Protein AF-A0A7R9ZHN2-F1 (afdb_monomer)

Foldseek 3Di:
DDDPPLPPDPPLVVQCVVQPPPKDKDKDWDFQVVDPPTDIWIWIWIARRSHRWIWIFTDDDPPPPDDRPGGPDDTDWAFPDDDPDPCVVVVDDDSPVVRGTDD

Nearest PDB structures (foldseek):
  8to0-assembly1_E1  TM=8.130E-01  e=1.643E-08  Mus musculus
  8otz-assembly1_I  TM=7.330E-01  e=1.985E-07  Bos taurus
  8iyj-assembly1_T  TM=7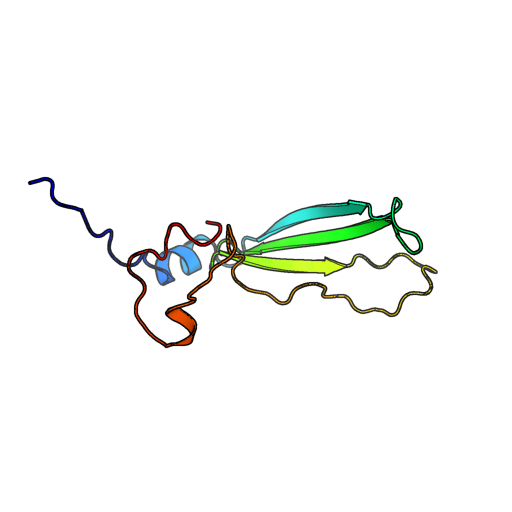.643E-01  e=1.768E-07  Mus musculus
  8iyj-assembly1_O5  TM=6.943E-01  e=1.768E-07  Mus musculus
  8otz-assembly1_X  TM=7.183E-01  e=3.978E-07  Bos taurus

Radius of gyration: 18.24 Å; Cα contacts (8 Å, |Δi|>4): 143; chains: 1; bounding box: 60×26×46 Å

pLDDT: mean 77.06, std 16.15, range [32.56, 94.75]

Solvent-accessible surface area (backbone atoms only — not comparable to full-atom values): 6517 Å² total; per-residue (Å²): 136,81,83,79,77,78,77,68,81,72,59,58,65,56,41,28,71,76,27,64,91,43,63,52,77,45,82,46,72,49,76,39,61,89,45,100,85,39,51,77,43,45,33,39,35,39,37,34,64,31,75,45,27,36,30,32,29,46,57,84,59,88,91,67,85,66,80,92,64,50,65,78,37,74,75,36,70,51,62,69,59,91,74,90,72,65,51,60,85,72,73,44,89,64,92,64,65,77,75,52,35,61,126

Organism: NCBI:txid2749911

Sequence (103 aa):
ASAVQIRGIPDAKKKFLEHDREVLAFRGVWDDRASVYGSKLHFRVHYFLADDTVEVLEVHEANSGRDKFPQLLARQRLPKGVIYNDDRSRGIEDDNGETDYYE

Secondary structure (DSSP, 8-state):
-----------HHHHHHHSTT-EEEEEEEEE-TTSTT--EEEEEEEEETTTTEEEEEE-PPTT-------EEEEEEPPBSS--S--GGGGT---TTTTTSB--

Structure (mmCIF, N/CA/C/O backbone):
data_AF-A0A7R9ZHN2-F1
#
_entry.id   AF-A0A7R9ZHN2-F1
#
loop_
_atom_site.group_PDB
_atom_site.id
_atom_site.type_symbol
_atom_site.label_atom_id
_atom_site.label_alt_id
_atom_site.label_comp_id
_atom_site.label_asym_id
_atom_site.label_entity_id
_atom_site.label_seq_id
_atom_site.pdbx_PDB_ins_code
_atom_site.Cartn_x
_atom_site.Cartn_y
_atom_site.Cartn_z
_atom_site.occupancy
_atom_site.B_iso_or_equiv
_atom_site.auth_seq_id
_atom_site.auth_comp_id
_atom_site.auth_asym_id
_atom_site.auth_atom_id
_atom_site.pdbx_PDB_model_num
ATOM 1 N N . ALA A 1 1 ? -41.669 -16.831 9.005 1.00 35.53 1 ALA A N 1
ATOM 2 C CA . ALA A 1 1 ? -41.101 -15.495 9.256 1.00 35.53 1 ALA A CA 1
ATOM 3 C C . ALA A 1 1 ? -39.822 -15.682 10.062 1.00 35.53 1 ALA A C 1
ATOM 5 O O . ALA A 1 1 ? -39.896 -15.917 11.260 1.00 35.53 1 ALA A O 1
ATOM 6 N N . SER A 1 2 ? -38.673 -15.739 9.389 1.00 32.56 2 SER A N 1
ATOM 7 C CA . SER A 1 2 ? -37.360 -15.857 10.029 1.00 32.56 2 SER A CA 1
ATOM 8 C C . SER A 1 2 ? -36.891 -14.464 10.434 1.00 32.56 2 SER A C 1
ATOM 10 O O . SER A 1 2 ? -36.818 -13.577 9.587 1.00 32.56 2 SER A O 1
ATOM 12 N N . ALA A 1 3 ? -36.616 -14.271 11.721 1.00 40.28 3 ALA A N 1
ATOM 13 C CA . ALA A 1 3 ? -36.013 -13.050 12.226 1.00 40.28 3 ALA A CA 1
ATOM 14 C C . ALA A 1 3 ? -34.621 -12.886 11.600 1.00 40.28 3 ALA A C 1
ATOM 16 O O . ALA A 1 3 ? -33.731 -13.704 11.834 1.00 40.28 3 ALA A O 1
ATOM 17 N N . VAL A 1 4 ? -34.451 -11.852 10.778 1.00 49.38 4 VAL A N 1
ATOM 18 C CA . VAL A 1 4 ? -33.128 -11.364 10.391 1.00 49.38 4 VAL A CA 1
ATOM 19 C C . VAL A 1 4 ? 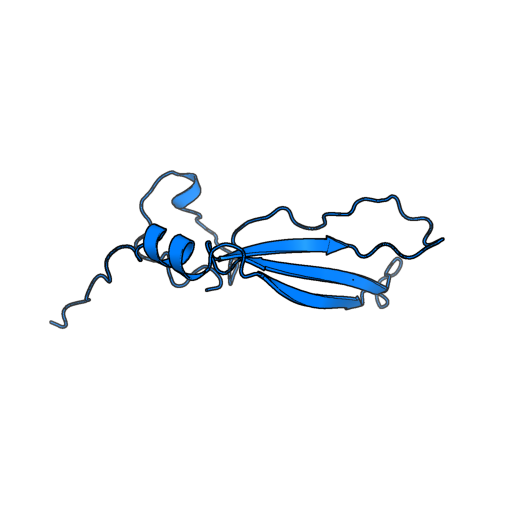-32.568 -10.698 11.640 1.00 49.38 4 VAL A C 1
ATOM 21 O O . VAL A 1 4 ? -33.027 -9.637 12.057 1.00 49.38 4 VAL A O 1
ATOM 24 N N . GLN A 1 5 ? -31.653 -11.390 12.311 1.00 40.75 5 GLN A N 1
ATOM 25 C CA . GLN A 1 5 ? -30.904 -10.838 13.427 1.00 40.75 5 GLN A CA 1
ATOM 26 C C . GLN A 1 5 ? -29.994 -9.747 12.850 1.00 40.75 5 GLN A C 1
ATOM 28 O O . GLN A 1 5 ? -28.948 -10.068 12.294 1.00 40.75 5 GLN A O 1
ATOM 33 N N . ILE A 1 6 ? -30.397 -8.478 12.956 1.00 51.44 6 ILE A N 1
ATOM 34 C CA . ILE A 1 6 ? -29.509 -7.343 12.683 1.00 51.44 6 ILE A CA 1
ATOM 35 C C . ILE A 1 6 ? -28.383 -7.458 13.714 1.00 51.44 6 ILE A C 1
ATOM 37 O O . ILE A 1 6 ? -28.592 -7.224 14.909 1.00 51.44 6 ILE A O 1
ATOM 41 N N . ARG A 1 7 ? -27.218 -7.956 13.288 1.00 46.78 7 ARG A N 1
ATOM 42 C CA . ARG A 1 7 ? -26.021 -7.982 14.127 1.00 46.78 7 ARG A CA 1
ATOM 43 C C . ARG A 1 7 ? -25.691 -6.521 14.404 1.00 46.78 7 ARG A C 1
ATOM 45 O O . ARG A 1 7 ? -25.409 -5.771 13.480 1.00 46.78 7 ARG A O 1
ATOM 52 N N . GLY A 1 8 ? -25.836 -6.104 15.663 1.00 45.50 8 GLY A N 1
ATOM 53 C CA . GLY A 1 8 ? -25.535 -4.736 16.069 1.00 45.50 8 GLY A CA 1
ATOM 54 C C . GLY A 1 8 ? -24.135 -4.337 15.611 1.00 45.50 8 GLY A C 1
ATOM 55 O O . GLY A 1 8 ? -23.255 -5.197 15.543 1.00 45.50 8 GLY A O 1
ATOM 56 N N . ILE A 1 9 ? -23.971 -3.047 15.297 1.00 54.91 9 ILE A N 1
ATOM 57 C CA . ILE A 1 9 ? -22.711 -2.408 14.894 1.00 54.91 9 ILE A CA 1
ATOM 58 C C . ILE A 1 9 ? -21.557 -3.078 15.656 1.00 54.91 9 ILE A C 1
ATOM 60 O O . ILE A 1 9 ? -21.563 -3.023 16.892 1.00 54.91 9 ILE A O 1
ATOM 64 N N . PRO A 1 10 ? -20.611 -3.753 14.973 1.00 57.22 10 PRO A N 1
ATOM 65 C CA . PRO A 1 10 ? -19.502 -4.396 15.658 1.00 57.22 10 PRO A CA 1
ATOM 66 C C . PRO A 1 10 ? -18.800 -3.346 16.515 1.00 57.22 10 PRO A C 1
ATOM 68 O O . PRO A 1 10 ? -18.615 -2.207 16.083 1.00 57.22 10 PRO A O 1
ATOM 71 N N . ASP A 1 11 ? -18.476 -3.705 17.758 1.00 70.00 11 ASP A N 1
ATOM 72 C CA . ASP A 1 11 ? -17.893 -2.783 18.730 1.00 70.00 11 ASP A CA 1
ATOM 73 C C . ASP A 1 11 ? -16.500 -2.356 18.233 1.00 70.00 11 ASP A C 1
ATOM 75 O O . ASP A 1 11 ? -15.481 -2.993 18.498 1.00 70.00 11 ASP A O 1
ATOM 79 N N . ALA A 1 12 ? -16.470 -1.293 17.426 1.00 70.25 12 ALA A N 1
ATOM 80 C CA . ALA A 1 12 ? -15.265 -0.797 16.771 1.00 70.25 12 ALA A CA 1
ATOM 81 C C . ALA A 1 12 ? -14.203 -0.401 17.804 1.00 70.25 12 ALA A C 1
ATOM 83 O O . ALA A 1 12 ? -13.005 -0.512 17.556 1.00 70.25 12 ALA A O 1
ATOM 84 N N . LYS A 1 13 ? -14.645 0.008 19.001 1.00 78.56 13 LYS A N 1
ATOM 85 C CA . LYS A 1 13 ? -13.756 0.293 20.127 1.00 78.56 13 LYS A CA 1
ATOM 86 C C . LYS A 1 13 ? -13.133 -0.985 20.671 1.00 78.56 13 LYS A C 1
ATOM 88 O O . LYS A 1 13 ? -11.938 -0.991 20.933 1.00 78.56 13 LYS A O 1
ATOM 93 N N . LYS A 1 14 ? -13.901 -2.063 20.814 1.00 82.00 14 LYS A N 1
ATOM 94 C CA . LYS A 1 14 ? -13.393 -3.367 21.240 1.00 82.00 14 LYS A CA 1
ATOM 95 C C . LYS A 1 14 ? -12.324 -3.888 20.279 1.00 82.00 14 LYS A C 1
ATOM 97 O O . LYS A 1 14 ? -11.238 -4.215 20.740 1.00 82.00 14 LYS A O 1
ATOM 102 N N . LYS A 1 15 ? -12.586 -3.878 18.967 1.00 79.06 15 LYS A N 1
ATOM 103 C CA . LYS A 1 15 ? -11.617 -4.332 17.950 1.00 79.06 15 LYS A CA 1
ATOM 104 C C . LYS A 1 15 ? -10.329 -3.504 17.972 1.00 79.06 15 LYS A C 1
ATOM 106 O O . LYS A 1 15 ? -9.237 -4.065 17.969 1.00 79.06 15 LYS A O 1
ATOM 111 N N . PHE A 1 16 ? -10.460 -2.181 18.090 1.00 81.12 16 PHE A N 1
ATOM 112 C CA . PHE A 1 16 ? -9.318 -1.285 18.254 1.00 81.12 16 PHE A CA 1
ATOM 113 C C . PHE A 1 16 ? -8.499 -1.609 19.510 1.00 81.12 16 PHE A C 1
ATOM 115 O O . PHE A 1 16 ? -7.279 -1.652 19.440 1.00 81.12 16 PHE A O 1
ATOM 122 N N . LEU A 1 17 ? -9.148 -1.855 20.653 1.00 86.06 17 LEU A N 1
ATOM 123 C CA . LEU A 1 17 ? -8.462 -2.147 21.916 1.00 86.06 17 LEU A CA 1
ATOM 124 C C . LEU A 1 17 ? -7.793 -3.528 21.934 1.00 86.06 17 LEU A C 1
ATOM 126 O O . LEU A 1 17 ? -6.753 -3.682 22.570 1.00 86.06 17 LEU A O 1
ATOM 130 N N . GLU A 1 18 ? -8.390 -4.521 21.275 1.00 87.88 18 GLU A N 1
ATOM 131 C CA . GLU A 1 18 ? -7.863 -5.890 21.210 1.00 87.88 18 GLU A CA 1
ATOM 132 C C . GLU A 1 18 ? -6.665 -6.000 20.259 1.00 87.88 18 GLU A C 1
ATOM 134 O O . GLU A 1 18 ? -5.708 -6.703 20.574 1.00 87.88 18 GLU A O 1
ATOM 139 N N . HIS A 1 19 ? -6.694 -5.273 19.138 1.00 85.81 19 HIS A N 1
ATOM 140 C CA . HIS A 1 19 ? -5.710 -5.388 18.058 1.00 85.81 19 HIS A CA 1
ATOM 141 C C . HIS A 1 19 ? -4.882 -4.111 17.829 1.00 85.81 19 HIS A C 1
ATOM 143 O O . HIS A 1 19 ? -4.312 -3.925 16.747 1.00 85.81 19 HIS A O 1
ATOM 149 N N . ASP A 1 20 ? -4.812 -3.204 18.814 1.00 83.50 20 ASP A N 1
ATOM 150 C CA . ASP A 1 20 ? -4.030 -1.966 18.692 1.00 83.50 20 ASP A CA 1
ATOM 151 C C . ASP A 1 20 ? -2.582 -2.301 18.300 1.00 83.50 20 ASP A C 1
ATOM 153 O O . ASP A 1 20 ? -1.888 -3.057 18.981 1.00 83.50 20 ASP A O 1
ATOM 157 N N . ARG A 1 21 ? -2.120 -1.706 17.191 1.00 85.88 21 ARG A N 1
ATOM 158 C CA . ARG A 1 21 ? -0.772 -1.873 16.599 1.00 85.88 21 ARG A CA 1
ATOM 159 C C . ARG A 1 21 ? -0.462 -3.248 16.010 1.00 85.88 21 ARG A C 1
ATOM 161 O O . ARG A 1 21 ? 0.667 -3.453 15.555 1.00 85.88 21 ARG A O 1
ATOM 168 N N . GLU A 1 22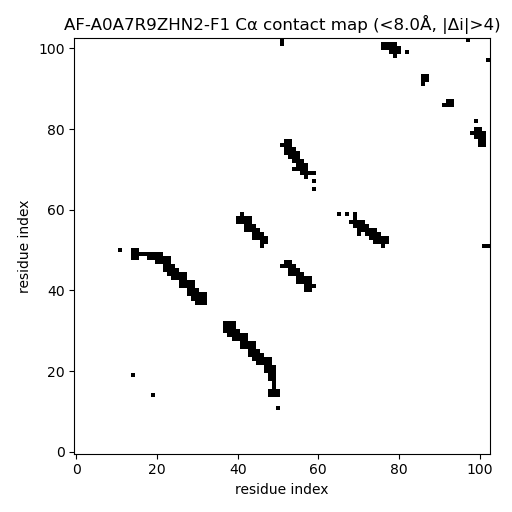 ? -1.422 -4.162 15.949 1.00 92.44 22 GLU A N 1
ATOM 169 C CA . GLU A 1 22 ? -1.242 -5.404 15.206 1.00 92.44 22 GLU A CA 1
ATOM 170 C C . GLU A 1 22 ? -1.426 -5.149 13.704 1.00 92.44 22 GLU A C 1
ATOM 172 O O . GLU A 1 22 ? -2.485 -4.724 13.231 1.00 92.44 22 GLU A O 1
ATOM 177 N N . VAL A 1 23 ? -0.357 -5.391 12.942 1.00 93.62 23 VAL A N 1
ATOM 178 C CA . VAL A 1 23 ? -0.329 -5.172 11.494 1.00 93.62 23 VAL A CA 1
ATOM 179 C C . VAL A 1 23 ? 0.148 -6.436 10.799 1.00 93.62 23 VAL A C 1
ATOM 181 O O . VAL A 1 23 ? 1.273 -6.894 11.022 1.00 93.62 23 VAL A O 1
ATOM 184 N N . LEU A 1 24 ? -0.673 -6.969 9.897 1.00 93.88 24 LEU A N 1
ATOM 185 C CA . LEU A 1 24 ? -0.240 -8.028 8.994 1.00 93.88 24 LEU A CA 1
ATOM 186 C C . LEU A 1 24 ? 0.540 -7.391 7.843 1.00 93.88 24 LEU A C 1
ATOM 188 O O . LEU A 1 24 ? 0.054 -6.485 7.164 1.00 93.88 24 LEU A O 1
ATOM 192 N N . ALA A 1 25 ? 1.773 -7.847 7.634 1.00 93.94 25 ALA A N 1
ATOM 193 C CA . ALA A 1 25 ? 2.652 -7.324 6.599 1.00 93.94 25 ALA A CA 1
ATOM 194 C C . ALA A 1 25 ? 2.915 -8.388 5.533 1.00 93.94 25 ALA A C 1
ATOM 196 O O . ALA A 1 25 ? 3.595 -9.383 5.787 1.00 93.94 25 ALA A O 1
ATOM 197 N N . PHE A 1 26 ? 2.438 -8.136 4.318 1.00 94.75 26 PHE A N 1
ATOM 198 C CA . PHE A 1 26 ? 2.639 -9.012 3.171 1.00 94.75 26 PHE A CA 1
ATOM 199 C C . PHE A 1 26 ? 3.615 -8.391 2.176 1.00 94.75 26 PHE A C 1
ATOM 201 O O . PHE A 1 26 ? 3.729 -7.169 2.051 1.00 94.75 26 PHE A O 1
ATOM 208 N N . ARG A 1 27 ? 4.335 -9.251 1.456 1.00 94.00 27 ARG A N 1
ATOM 209 C CA . ARG A 1 27 ? 5.210 -8.856 0.349 1.00 94.00 27 ARG A CA 1
ATOM 210 C C . ARG A 1 27 ? 4.523 -9.246 -0.950 1.00 94.00 27 ARG A C 1
ATOM 212 O O . ARG A 1 27 ? 4.247 -10.423 -1.162 1.00 94.00 27 ARG A O 1
ATOM 219 N N . GLY A 1 28 ? 4.245 -8.254 -1.784 1.00 91.81 28 GLY A N 1
ATOM 220 C CA . GLY A 1 28 ? 3.591 -8.414 -3.074 1.00 91.81 28 GLY A CA 1
ATOM 221 C C . GLY A 1 28 ? 4.543 -8.122 -4.223 1.00 91.81 28 GLY A C 1
ATOM 222 O O . GLY A 1 28 ? 5.521 -7.386 -4.078 1.00 91.81 28 GLY A O 1
ATOM 223 N N . VAL A 1 29 ? 4.235 -8.699 -5.379 1.00 92.38 29 VAL A N 1
ATOM 224 C CA . VAL A 1 29 ? 4.889 -8.376 -6.642 1.00 92.38 29 VAL A CA 1
ATOM 225 C C . VAL A 1 29 ? 3.805 -8.072 -7.658 1.00 92.38 29 VAL A C 1
ATOM 227 O O . VAL A 1 29 ? 2.915 -8.894 -7.864 1.00 92.38 29 VAL A O 1
ATOM 230 N N . TRP A 1 30 ? 3.903 -6.922 -8.310 1.00 90.25 30 TRP A N 1
ATOM 231 C CA . TRP A 1 30 ? 3.125 -6.628 -9.503 1.00 90.25 30 TRP A CA 1
ATOM 232 C C . TRP A 1 30 ? 4.009 -6.877 -10.716 1.00 90.25 30 TRP A C 1
ATOM 234 O O . TRP A 1 30 ? 5.017 -6.200 -10.915 1.00 90.25 30 TRP A O 1
ATOM 244 N N . ASP A 1 31 ? 3.663 -7.891 -11.497 1.00 91.94 31 ASP A N 1
ATOM 245 C CA . ASP A 1 31 ? 4.365 -8.218 -12.728 1.00 91.94 31 ASP A CA 1
ATOM 246 C C . ASP A 1 31 ? 3.567 -7.720 -13.933 1.00 91.94 31 ASP A C 1
ATOM 248 O O . ASP A 1 31 ? 2.648 -8.393 -14.390 1.00 91.94 31 ASP A O 1
ATOM 252 N N . ASP A 1 32 ? 3.914 -6.532 -14.430 1.00 91.12 32 ASP A N 1
ATOM 253 C CA . ASP A 1 32 ? 3.298 -5.954 -15.629 1.00 91.12 32 ASP A CA 1
ATOM 254 C C . ASP A 1 32 ? 4.179 -6.114 -16.878 1.00 91.12 32 ASP A C 1
ATOM 256 O O . ASP A 1 32 ? 3.946 -5.478 -17.895 1.00 91.12 32 ASP A O 1
ATOM 260 N N . ARG A 1 33 ? 5.213 -6.969 -16.858 1.00 90.31 33 ARG A N 1
ATOM 261 C CA . ARG A 1 33 ? 6.209 -7.073 -17.953 1.00 90.31 33 ARG A CA 1
ATOM 262 C C . ARG A 1 33 ? 5.636 -7.456 -19.326 1.00 90.31 33 ARG A C 1
ATOM 264 O O . ARG A 1 33 ? 6.351 -7.371 -20.318 1.00 90.31 33 ARG A O 1
ATOM 271 N N . ALA A 1 34 ? 4.383 -7.902 -19.389 1.00 90.25 34 ALA A N 1
ATOM 272 C CA . ALA A 1 34 ? 3.680 -8.168 -20.642 1.00 90.25 34 ALA A CA 1
ATOM 273 C C . ALA A 1 34 ? 3.258 -6.882 -21.386 1.00 90.25 34 ALA A C 1
ATOM 275 O O . ALA A 1 34 ? 2.985 -6.932 -22.584 1.00 90.25 34 ALA A O 1
ATOM 276 N N . SER A 1 35 ? 3.203 -5.742 -20.693 1.00 90.81 35 SER A N 1
ATOM 277 C CA . SER A 1 35 ? 2.871 -4.436 -21.262 1.00 90.81 35 SER A CA 1
ATOM 278 C C . SER A 1 35 ? 4.086 -3.778 -21.932 1.00 90.81 35 SER A C 1
ATOM 280 O O . SER A 1 35 ? 5.228 -3.993 -21.530 1.00 90.81 35 SER A O 1
ATOM 282 N N . VAL A 1 36 ? 3.848 -2.922 -22.935 1.00 86.25 36 VAL A N 1
ATOM 283 C CA . VAL A 1 36 ? 4.893 -2.257 -23.751 1.00 86.25 36 VAL A CA 1
ATOM 284 C C . VAL A 1 36 ? 5.866 -1.416 -22.908 1.00 86.25 36 VAL A C 1
ATOM 286 O O . VAL A 1 36 ? 7.036 -1.290 -23.258 1.00 86.25 36 VAL A O 1
ATOM 289 N N . TYR A 1 37 ? 5.405 -0.885 -21.774 1.00 84.19 37 TYR A N 1
ATOM 290 C CA . TYR A 1 37 ? 6.219 -0.144 -20.795 1.00 84.19 37 TYR A CA 1
ATOM 291 C C . TYR A 1 37 ? 6.158 -0.776 -19.402 1.00 84.19 37 TYR A C 1
ATOM 293 O O . TYR A 1 37 ? 6.383 -0.122 -18.383 1.00 84.19 37 TYR A O 1
ATOM 301 N N . GLY A 1 38 ? 5.809 -2.056 -19.373 1.00 83.69 38 GLY A N 1
ATOM 302 C CA . GLY A 1 38 ? 5.581 -2.816 -18.169 1.00 83.69 38 GLY A CA 1
ATOM 303 C C . GLY A 1 38 ? 6.846 -3.061 -17.364 1.00 83.69 38 GLY A C 1
ATOM 304 O O . GLY A 1 38 ? 7.948 -3.205 -17.895 1.00 83.69 38 GLY A O 1
ATOM 305 N N . SER A 1 39 ? 6.684 -3.157 -16.051 1.00 85.19 39 SER A N 1
ATOM 306 C CA . SER A 1 39 ? 7.784 -3.410 -15.123 1.00 85.19 39 SER A CA 1
ATOM 307 C C . SER A 1 39 ? 7.361 -4.373 -14.029 1.00 85.19 39 SER A C 1
ATOM 309 O O . SER A 1 39 ? 6.178 -4.476 -13.710 1.00 85.19 39 SER A O 1
ATOM 311 N N . LYS A 1 40 ? 8.340 -5.045 -13.425 1.00 89.06 40 LYS A N 1
ATOM 312 C CA . LYS A 1 40 ? 8.120 -5.826 -12.212 1.00 89.06 40 LYS A CA 1
ATOM 313 C C . LYS A 1 40 ? 8.358 -4.937 -10.996 1.00 89.06 40 LYS A C 1
ATOM 315 O O . LYS A 1 40 ? 9.470 -4.447 -10.826 1.00 89.06 40 LYS A O 1
ATOM 320 N N . LEU A 1 41 ? 7.338 -4.763 -10.164 1.00 88.94 41 LEU A N 1
ATOM 321 C CA . LEU A 1 41 ? 7.377 -3.910 -8.978 1.00 88.94 41 LEU A CA 1
ATOM 322 C C . LEU A 1 41 ? 7.149 -4.701 -7.710 1.00 88.94 41 LEU A C 1
ATOM 324 O O . LEU A 1 41 ? 6.360 -5.644 -7.680 1.00 88.94 41 LEU A O 1
ATOM 328 N N . HIS A 1 42 ? 7.856 -4.301 -6.662 1.00 91.19 42 HIS A N 1
ATOM 329 C CA . HIS A 1 42 ? 7.771 -4.910 -5.349 1.00 91.19 42 HIS A CA 1
ATOM 330 C C . HIS A 1 42 ? 6.970 -3.994 -4.432 1.00 91.19 42 HIS A C 1
ATOM 332 O O . HIS A 1 42 ? 7.245 -2.800 -4.337 1.00 91.19 42 HIS A O 1
ATOM 338 N N . PHE A 1 43 ? 5.998 -4.56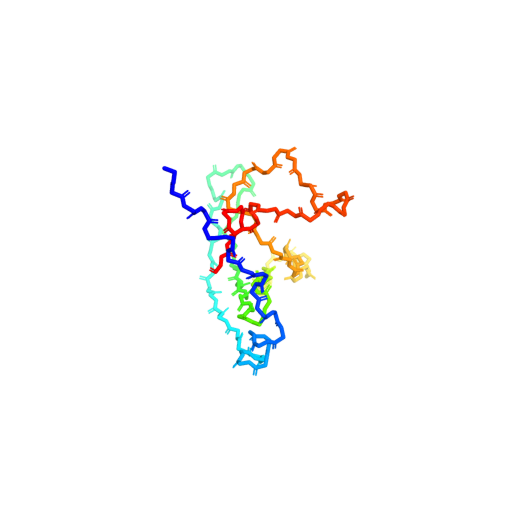8 -3.732 1.00 92.56 43 PHE A N 1
ATOM 339 C CA . PHE A 1 43 ? 5.134 -3.843 -2.811 1.00 92.56 43 PHE A CA 1
ATOM 340 C C . PHE A 1 43 ? 5.166 -4.466 -1.426 1.00 92.56 43 PHE A C 1
ATOM 342 O O . PHE A 1 43 ? 5.344 -5.677 -1.255 1.00 92.56 43 PHE A O 1
ATOM 349 N N . ARG A 1 44 ? 4.943 -3.621 -0.427 1.00 93.38 44 ARG A N 1
ATOM 350 C CA . ARG A 1 44 ? 4.623 -4.025 0.932 1.00 93.38 44 ARG A CA 1
ATOM 351 C C . ARG A 1 44 ? 3.178 -3.642 1.211 1.00 93.38 44 ARG A C 1
ATOM 353 O O . ARG A 1 44 ? 2.804 -2.487 1.044 1.00 93.38 44 ARG A O 1
ATOM 360 N N . VAL A 1 45 ? 2.381 -4.624 1.609 1.00 94.25 45 VAL A N 1
ATOM 361 C CA . VAL A 1 45 ? 0.972 -4.431 1.953 1.00 94.25 45 VAL A CA 1
ATOM 362 C C . VAL A 1 45 ? 0.842 -4.534 3.462 1.00 94.25 45 VAL A C 1
ATOM 364 O O . VAL A 1 45 ? 1.287 -5.521 4.053 1.00 94.25 45 VAL A O 1
ATOM 367 N N . HIS A 1 46 ? 0.260 -3.512 4.073 1.00 94.75 46 HIS A N 1
ATOM 368 C CA . HIS A 1 46 ? -0.015 -3.442 5.500 1.00 94.75 46 HIS A CA 1
ATOM 369 C C . HIS A 1 46 ? -1.516 -3.521 5.724 1.00 94.75 46 HIS A C 1
ATOM 371 O O . HIS A 1 46 ? -2.250 -2.679 5.219 1.00 94.75 46 HIS A O 1
ATOM 377 N N . TYR A 1 47 ? -1.954 -4.529 6.472 1.00 93.62 47 TYR A N 1
ATOM 378 C CA . TYR A 1 47 ? -3.336 -4.679 6.909 1.00 93.62 47 TYR A CA 1
ATOM 379 C C . TYR A 1 47 ? -3.413 -4.398 8.408 1.00 93.62 47 TYR A C 1
ATOM 381 O O . TYR A 1 47 ? -2.752 -5.078 9.198 1.00 93.62 47 TYR A O 1
ATOM 389 N N . PHE A 1 48 ? -4.193 -3.392 8.789 1.00 92.31 48 PHE A N 1
ATOM 390 C CA . PHE A 1 48 ? -4.358 -2.966 10.174 1.00 92.31 48 PHE A CA 1
ATOM 391 C C . PHE A 1 48 ? -5.577 -3.665 10.776 1.00 92.31 48 PHE A C 1
ATOM 393 O O . PHE A 1 48 ? -6.709 -3.353 10.420 1.00 92.31 48 PHE A O 1
ATOM 400 N N . LEU A 1 49 ? -5.347 -4.586 11.714 1.00 88.81 49 LEU A N 1
ATOM 401 C CA . LEU A 1 49 ? -6.422 -5.370 12.341 1.00 88.81 49 LEU A CA 1
ATOM 402 C C . LEU A 1 49 ? -7.348 -4.515 13.221 1.00 88.81 49 LEU A C 1
ATOM 404 O O . LEU A 1 49 ? -8.480 -4.901 13.487 1.00 88.81 49 LEU A O 1
ATOM 408 N N . ALA A 1 50 ? -6.875 -3.354 13.677 1.00 85.69 50 ALA A N 1
ATOM 409 C CA . ALA A 1 50 ? -7.641 -2.461 14.539 1.00 85.69 50 ALA A CA 1
ATOM 410 C C . ALA A 1 50 ? -8.846 -1.807 13.832 1.00 85.69 50 ALA A C 1
ATOM 412 O O . ALA A 1 50 ? -9.829 -1.481 14.495 1.00 85.69 50 ALA A O 1
ATOM 413 N N . ASP A 1 51 ? -8.768 -1.584 12.515 1.00 83.81 51 ASP A N 1
ATOM 414 C CA . ASP A 1 51 ? -9.776 -0.833 11.751 1.00 83.81 51 ASP A CA 1
ATOM 415 C C . ASP A 1 51 ? -10.033 -1.346 10.322 1.00 83.81 51 ASP A C 1
ATOM 417 O O . ASP A 1 51 ? -10.711 -0.673 9.543 1.00 83.81 51 ASP A O 1
ATOM 421 N N . ASP A 1 52 ? -9.511 -2.524 9.975 1.00 86.94 52 ASP A N 1
ATOM 422 C CA . ASP A 1 52 ? -9.695 -3.195 8.677 1.00 86.94 52 ASP A CA 1
ATOM 423 C C . ASP A 1 52 ? -9.286 -2.337 7.477 1.00 86.94 52 ASP A C 1
ATOM 425 O O . ASP A 1 52 ? -9.856 -2.400 6.381 1.00 86.94 52 ASP A O 1
ATOM 429 N N . THR A 1 53 ? -8.289 -1.484 7.692 1.00 90.06 53 THR A N 1
ATOM 430 C CA . THR A 1 53 ? -7.722 -0.648 6.641 1.00 90.06 53 THR A CA 1
ATOM 431 C C . THR A 1 53 ? -6.467 -1.276 6.062 1.00 90.06 53 THR A C 1
ATOM 433 O O . THR A 1 53 ? -5.734 -2.017 6.721 1.00 90.06 53 THR A O 1
ATOM 436 N N . VAL A 1 54 ? -6.203 -0.947 4.801 1.00 92.62 54 VAL A N 1
ATOM 437 C CA . VAL A 1 54 ? -5.049 -1.428 4.055 1.00 92.62 54 VAL A CA 1
ATOM 438 C C . VAL A 1 54 ? -4.254 -0.248 3.527 1.00 92.62 54 VAL A C 1
ATOM 440 O O . VAL A 1 54 ? -4.812 0.724 3.019 1.00 92.62 54 VAL A O 1
ATOM 443 N N . GLU A 1 55 ? -2.938 -0.351 3.631 1.00 93.38 55 GLU A N 1
ATOM 444 C CA . GLU A 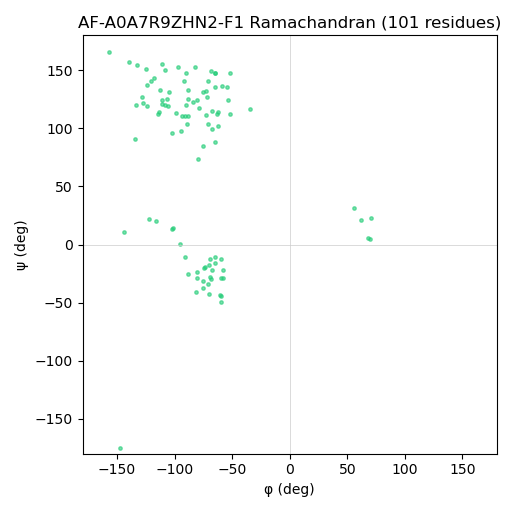1 55 ? -1.979 0.548 3.002 1.00 93.38 55 GLU A CA 1
ATOM 445 C C . GLU A 1 55 ? -1.063 -0.257 2.074 1.00 93.38 55 GLU A C 1
ATOM 447 O O . GLU A 1 55 ? -0.657 -1.378 2.398 1.00 93.38 55 GLU A O 1
ATOM 452 N N . VAL A 1 56 ? -0.729 0.313 0.913 1.00 93.50 56 VAL A N 1
ATOM 453 C CA . VAL A 1 56 ? 0.181 -0.314 -0.054 1.00 93.50 56 VAL A CA 1
ATOM 454 C C . VAL A 1 56 ? 1.341 0.625 -0.343 1.00 93.50 56 VAL A C 1
ATOM 456 O O . VAL A 1 56 ? 1.153 1.727 -0.864 1.00 93.50 56 VAL A O 1
ATOM 459 N N . LEU A 1 57 ? 2.546 0.158 -0.025 1.00 92.19 57 LEU A N 1
ATOM 460 C CA . LEU A 1 57 ? 3.7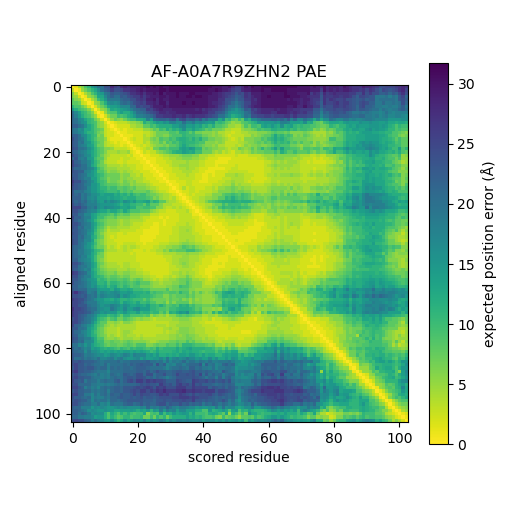89 0.901 -0.182 1.00 92.19 57 LEU A CA 1
ATOM 461 C C . LEU A 1 57 ? 4.668 0.271 -1.265 1.00 92.19 57 LEU A C 1
ATOM 463 O O . LEU A 1 57 ? 4.873 -0.945 -1.271 1.00 92.19 57 LEU A O 1
ATOM 467 N N . GLU A 1 58 ? 5.210 1.087 -2.167 1.00 91.00 58 GLU A N 1
ATOM 468 C CA . GLU A 1 58 ? 6.203 0.647 -3.150 1.00 91.00 58 GLU A CA 1
ATOM 469 C C . GLU A 1 58 ? 7.566 0.473 -2.469 1.00 91.00 58 GLU A C 1
ATOM 471 O O . GLU A 1 58 ? 8.050 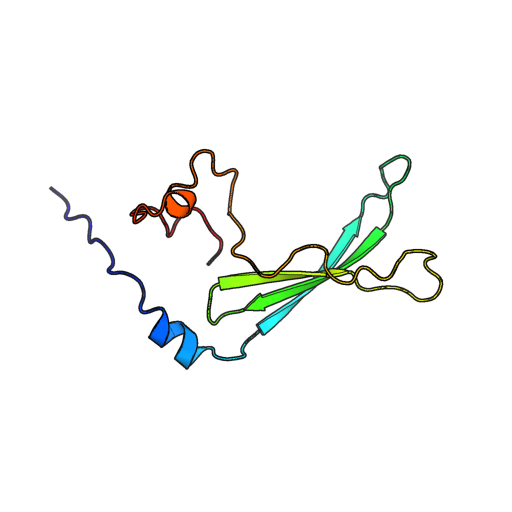1.341 -1.738 1.00 91.00 58 GLU A O 1
ATOM 476 N N . VAL A 1 59 ? 8.205 -0.671 -2.710 1.00 89.12 59 VAL A N 1
ATOM 477 C CA . VAL A 1 59 ? 9.564 -0.939 -2.241 1.00 89.12 59 VAL A CA 1
ATOM 478 C C . VAL A 1 59 ? 10.534 -0.447 -3.304 1.00 89.12 59 VAL A C 1
ATOM 480 O O . VAL A 1 59 ? 10.729 -1.089 -4.334 1.00 89.12 59 VAL A O 1
ATOM 483 N N . HIS A 1 60 ? 11.156 0.698 -3.038 1.00 84.94 60 HIS A N 1
ATOM 484 C CA . HIS A 1 60 ? 12.122 1.287 -3.953 1.00 84.94 60 HIS A CA 1
ATOM 485 C C . HIS A 1 60 ? 13.434 0.491 -3.983 1.00 84.94 60 HIS A C 1
ATOM 487 O O . HIS A 1 60 ? 14.079 0.279 -2.953 1.00 84.94 60 HIS A O 1
ATOM 493 N N . GLU A 1 61 ? 13.862 0.111 -5.185 1.00 84.00 61 GLU A N 1
ATOM 494 C CA . GLU A 1 61 ? 15.166 -0.500 -5.429 1.00 84.00 61 GLU A CA 1
ATOM 495 C C . GLU A 1 61 ? 16.217 0.563 -5.765 1.00 84.00 61 GLU A C 1
ATOM 497 O O . GLU A 1 61 ? 15.953 1.528 -6.491 1.00 84.00 61 GLU A O 1
ATOM 502 N N . ALA A 1 62 ? 17.434 0.375 -5.245 1.00 83.81 62 ALA A N 1
ATOM 503 C CA . ALA A 1 62 ? 18.553 1.266 -5.522 1.00 83.81 62 ALA A CA 1
ATOM 504 C C . ALA A 1 62 ? 18.836 1.330 -7.030 1.00 83.81 62 ALA A C 1
ATOM 506 O O . ALA A 1 62 ? 18.869 0.307 -7.709 1.00 83.81 62 ALA A O 1
ATOM 507 N N . ASN A 1 63 ? 19.079 2.541 -7.538 1.00 84.81 63 ASN A N 1
ATOM 508 C CA . ASN A 1 63 ? 19.342 2.811 -8.955 1.00 84.81 63 ASN A CA 1
ATOM 509 C C . ASN A 1 63 ? 18.187 2.447 -9.911 1.00 84.81 63 ASN A C 1
ATOM 511 O O . ASN A 1 63 ? 18.419 2.309 -11.108 1.00 84.81 63 ASN A O 1
ATOM 515 N N . SER A 1 64 ? 16.942 2.338 -9.427 1.00 80.31 64 SER A N 1
ATOM 516 C CA . SER A 1 64 ? 15.781 2.043 -10.290 1.00 80.31 64 SER A CA 1
ATOM 517 C C . SER A 1 64 ? 15.391 3.185 -11.242 1.00 80.31 64 SER A C 1
ATOM 519 O O . SER A 1 64 ? 14.573 2.985 -12.137 1.00 80.31 64 SER A O 1
ATOM 521 N N . GLY A 1 65 ? 15.941 4.390 -11.048 1.00 82.25 65 GLY A N 1
ATOM 522 C CA . GLY A 1 65 ? 15.627 5.572 -11.862 1.00 82.25 65 GLY A CA 1
ATOM 523 C C . GLY A 1 65 ? 14.215 6.126 -11.650 1.00 82.25 65 GLY A C 1
ATOM 524 O O . GLY A 1 65 ? 13.820 7.061 -12.341 1.00 82.25 65 GLY A O 1
ATOM 525 N N . ARG A 1 66 ? 13.458 5.564 -10.702 1.00 79.81 66 ARG A N 1
ATOM 526 C CA . ARG A 1 66 ? 12.114 6.016 -10.336 1.00 79.81 66 ARG A CA 1
ATOM 527 C C . ARG A 1 66 ? 12.165 7.062 -9.241 1.00 79.81 66 ARG A C 1
ATOM 529 O O . ARG A 1 66 ? 13.024 7.000 -8.360 1.00 79.81 66 ARG A O 1
ATOM 536 N N . ASP A 1 67 ? 11.217 7.990 -9.285 1.00 81.38 67 ASP A N 1
ATOM 537 C CA . ASP A 1 67 ? 11.031 8.916 -8.179 1.00 81.38 67 ASP A CA 1
ATOM 538 C C . ASP A 1 67 ? 10.586 8.153 -6.925 1.00 81.38 67 ASP A C 1
ATOM 540 O O . ASP A 1 67 ? 9.917 7.117 -7.000 1.00 81.38 67 ASP A O 1
ATOM 544 N N . LYS A 1 68 ? 10.995 8.643 -5.758 1.00 73.50 68 LYS A N 1
ATOM 545 C CA . LYS A 1 68 ? 10.691 8.020 -4.472 1.00 73.50 68 LYS A CA 1
ATOM 546 C C . LYS A 1 68 ? 9.268 8.390 -4.071 1.00 73.50 68 LYS A C 1
ATOM 548 O O . LYS A 1 68 ? 9.074 9.194 -3.165 1.00 73.50 68 LYS A O 1
ATOM 553 N N . PHE A 1 69 ? 8.284 7.786 -4.729 1.00 74.12 69 PHE A N 1
ATOM 554 C CA . PHE A 1 69 ? 6.899 7.783 -4.272 1.00 74.12 69 PHE A CA 1
ATOM 555 C C . PHE A 1 69 ? 6.643 6.504 -3.473 1.00 74.12 69 PHE A C 1
ATOM 557 O O . PHE A 1 69 ? 6.423 5.446 -4.054 1.00 74.12 69 PHE A O 1
ATOM 564 N N . PRO A 1 70 ? 6.716 6.560 -2.133 1.00 72.94 70 PRO A N 1
ATOM 565 C CA . PRO A 1 70 ? 6.643 5.357 -1.319 1.00 72.94 70 PRO A CA 1
ATOM 566 C C . PRO A 1 70 ? 5.228 4.784 -1.223 1.00 72.94 70 PRO A C 1
ATOM 568 O O . PRO A 1 70 ? 5.097 3.618 -0.879 1.00 72.94 70 PRO A O 1
ATOM 571 N N . GLN A 1 71 ? 4.176 5.564 -1.489 1.00 83.69 71 GLN A N 1
ATOM 572 C CA . GLN A 1 71 ? 2.793 5.162 -1.236 1.00 83.69 71 GLN A CA 1
ATOM 573 C C . GLN A 1 71 ? 2.018 5.030 -2.548 1.00 83.69 71 GLN A C 1
ATOM 575 O O . GLN A 1 71 ? 1.761 6.023 -3.225 1.00 83.69 71 GLN A O 1
ATOM 580 N N . LEU A 1 72 ? 1.639 3.793 -2.885 1.00 87.25 72 LEU A N 1
ATOM 581 C CA . LEU A 1 72 ? 0.744 3.501 -4.006 1.00 87.25 72 LEU A CA 1
ATOM 582 C C . LEU A 1 72 ? -0.717 3.721 -3.595 1.00 87.25 72 LEU A C 1
ATOM 584 O O . LEU A 1 72 ? -1.511 4.252 -4.365 1.00 87.25 72 LEU A O 1
ATOM 588 N N . LEU A 1 73 ? -1.064 3.306 -2.374 1.00 89.75 73 LEU A N 1
ATOM 589 C CA . LEU A 1 73 ? -2.406 3.422 -1.819 1.00 89.75 73 LEU A CA 1
ATOM 590 C C . LEU A 1 73 ? -2.326 3.966 -0.394 1.00 89.75 73 LEU A C 1
ATOM 592 O O . LEU A 1 73 ? -1.728 3.330 0.477 1.00 89.75 73 LEU A O 1
ATOM 596 N N . ALA A 1 74 ? -2.955 5.118 -0.164 1.00 90.06 74 ALA A N 1
ATOM 597 C CA . ALA A 1 74 ? -3.146 5.652 1.179 1.00 90.06 74 ALA A CA 1
ATOM 598 C C . ALA A 1 74 ? -4.055 4.733 2.004 1.00 90.06 74 ALA A C 1
ATOM 600 O O . ALA A 1 74 ? -4.968 4.110 1.456 1.00 90.06 74 ALA A O 1
ATOM 601 N N . ARG A 1 75 ? -3.808 4.682 3.317 1.00 90.56 75 ARG A N 1
ATOM 602 C CA . ARG A 1 75 ? -4.545 3.847 4.272 1.00 90.56 75 ARG A CA 1
ATOM 603 C C . ARG A 1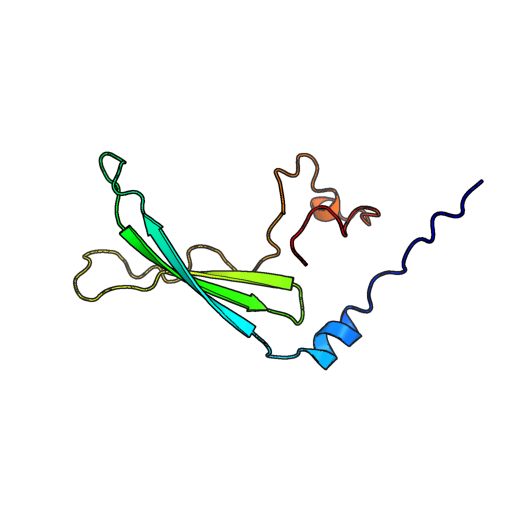 75 ? -6.055 4.053 4.144 1.00 90.56 75 ARG A C 1
ATOM 605 O O . ARG A 1 75 ? -6.567 5.122 4.469 1.00 90.56 75 ARG A O 1
ATOM 612 N N . GLN A 1 76 ? -6.758 3.023 3.688 1.00 88.44 76 GLN A N 1
ATOM 613 C CA . GLN A 1 76 ? -8.210 3.044 3.509 1.00 88.44 76 GLN A CA 1
ATOM 614 C C . GLN A 1 76 ? -8.784 1.626 3.519 1.00 88.44 76 GLN A C 1
ATOM 616 O O . GLN A 1 76 ? -8.048 0.649 3.382 1.00 88.44 76 GLN A O 1
ATOM 621 N N . ARG A 1 77 ? -10.103 1.494 3.667 1.00 85.12 77 ARG A N 1
ATOM 622 C CA . ARG A 1 77 ? -10.775 0.196 3.523 1.00 85.12 77 ARG A CA 1
ATOM 623 C C . ARG A 1 77 ? -10.815 -0.194 2.050 1.00 85.12 77 ARG A C 1
ATOM 625 O O . ARG A 1 77 ? -11.200 0.616 1.210 1.00 85.12 77 ARG A O 1
ATOM 632 N N . LEU A 1 78 ? -10.432 -1.430 1.742 1.00 84.88 78 LEU A N 1
ATOM 633 C CA . LEU A 1 78 ? -10.482 -1.939 0.374 1.00 84.88 78 LEU A CA 1
ATOM 634 C C . LEU A 1 78 ? -11.856 -2.555 0.080 1.00 84.88 78 LEU A C 1
ATOM 636 O O . LEU A 1 78 ? -12.287 -3.448 0.819 1.00 84.88 78 LEU A O 1
ATOM 640 N N . PRO A 1 79 ? -12.549 -2.113 -0.984 1.00 82.50 79 PRO A N 1
ATOM 641 C CA . PRO A 1 79 ? -13.792 -2.740 -1.403 1.00 82.50 79 PRO A CA 1
ATOM 642 C C . PRO A 1 79 ? -13.515 -4.124 -2.014 1.00 82.50 79 PRO A C 1
ATOM 644 O O . PRO A 1 79 ? -12.539 -4.315 -2.744 1.00 82.50 79 PRO A O 1
ATOM 647 N N . LYS A 1 80 ? -14.379 -5.101 -1.716 1.00 79.69 80 LYS A N 1
ATOM 648 C CA . LYS A 1 80 ? -14.327 -6.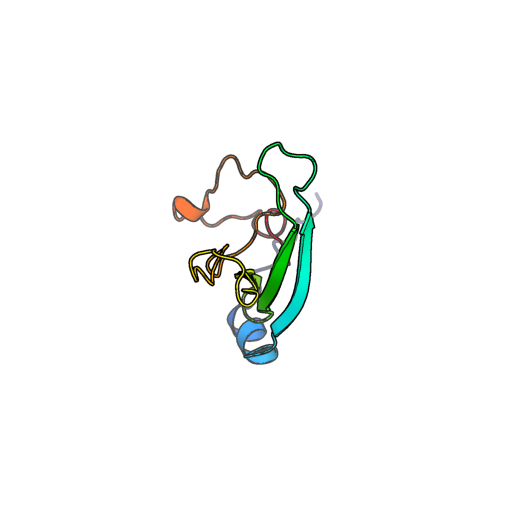471 -2.267 1.00 79.69 80 LYS A CA 1
ATOM 649 C C . LYS A 1 80 ? -14.681 -6.510 -3.755 1.00 79.69 80 LYS A C 1
ATOM 651 O O . LYS A 1 80 ? -14.203 -7.384 -4.475 1.00 79.69 80 LYS A O 1
ATOM 656 N N . GLY A 1 81 ? -15.495 -5.564 -4.216 1.00 78.94 81 GLY A N 1
ATOM 657 C CA . GLY A 1 81 ? -15.939 -5.453 -5.601 1.00 78.94 81 GLY A CA 1
ATOM 658 C C . GLY A 1 81 ? -16.142 -4.004 -6.031 1.00 78.94 81 GLY A C 1
ATOM 659 O O . GLY A 1 81 ? -15.842 -3.067 -5.296 1.00 78.94 81 GLY A O 1
ATOM 660 N N . VAL A 1 82 ? -16.653 -3.813 -7.247 1.00 74.81 82 VAL A N 1
ATOM 661 C CA . VAL A 1 82 ? -17.028 -2.480 -7.732 1.00 74.81 82 VAL A CA 1
ATOM 662 C C . VAL A 1 82 ? -18.298 -2.046 -7.004 1.00 74.81 82 VAL A C 1
ATOM 664 O O . VAL A 1 82 ? -19.364 -2.618 -7.222 1.00 74.81 82 VAL A O 1
ATOM 667 N N . ILE A 1 83 ? -18.181 -1.039 -6.140 1.00 69.00 83 ILE A N 1
ATOM 668 C CA . ILE A 1 83 ? -19.321 -0.457 -5.429 1.00 69.00 83 ILE A CA 1
ATOM 669 C C . ILE A 1 83 ? -19.896 0.656 -6.308 1.00 69.00 83 ILE A C 1
ATOM 671 O O . ILE A 1 83 ? -19.256 1.682 -6.527 1.00 69.00 83 ILE A O 1
ATOM 675 N N . TYR A 1 84 ? -21.094 0.439 -6.851 1.00 65.19 84 TYR A N 1
ATOM 676 C CA . TYR A 1 84 ? -21.759 1.412 -7.727 1.00 65.19 84 TYR A CA 1
ATOM 677 C C . TYR A 1 84 ? -22.464 2.534 -6.949 1.00 65.19 84 TYR A C 1
ATOM 679 O O . TYR A 1 84 ? -22.648 3.621 -7.490 1.00 65.19 84 TYR A O 1
ATOM 687 N N . ASN A 1 85 ? -22.819 2.290 -5.683 1.00 60.53 85 ASN A N 1
ATOM 688 C CA . ASN A 1 85 ? -23.442 3.257 -4.783 1.00 60.53 85 ASN A CA 1
ATOM 689 C C . ASN A 1 85 ? -22.747 3.183 -3.420 1.00 60.53 85 ASN A C 1
ATOM 691 O O . ASN A 1 85 ? -23.120 2.374 -2.580 1.00 60.53 85 ASN A O 1
ATOM 695 N N . ASP A 1 86 ? -21.703 3.988 -3.213 1.00 60.22 86 ASP A N 1
ATOM 696 C CA . ASP A 1 86 ? -21.115 4.137 -1.880 1.00 60.22 86 ASP A CA 1
ATOM 697 C C . ASP A 1 86 ? -22.032 5.025 -1.032 1.00 60.22 86 ASP A C 1
ATOM 699 O O . ASP A 1 86 ? -21.883 6.249 -0.970 1.00 60.22 86 ASP A O 1
ATOM 703 N N . ASP A 1 87 ? -23.043 4.415 -0.422 1.00 59.94 87 ASP A N 1
ATOM 704 C CA . ASP A 1 87 ? -24.039 5.126 0.380 1.00 59.94 87 ASP A CA 1
ATOM 705 C C . ASP A 1 87 ? -23.419 5.780 1.633 1.00 59.94 87 ASP A C 1
ATOM 707 O O . ASP A 1 87 ? -23.954 6.757 2.168 1.00 59.94 87 ASP A O 1
ATOM 711 N N . ARG A 1 88 ? -22.199 5.373 2.015 1.00 57.38 88 ARG A N 1
ATOM 712 C CA . ARG A 1 88 ? -21.432 5.999 3.101 1.00 57.38 88 ARG A CA 1
ATOM 713 C C . ARG A 1 88 ? -20.806 7.335 2.726 1.00 57.38 88 ARG A C 1
ATOM 715 O O . ARG A 1 88 ? -20.755 8.216 3.582 1.00 57.38 88 ARG A O 1
ATOM 722 N N . SER A 1 89 ? -20.425 7.553 1.462 1.00 55.62 89 SER A N 1
ATOM 723 C CA . SER A 1 89 ? -20.040 8.891 0.972 1.00 55.62 89 SER A CA 1
ATOM 724 C C . SER A 1 89 ? -21.164 9.920 1.148 1.00 55.62 89 SER A C 1
ATOM 726 O O . SER A 1 89 ? -20.909 11.123 1.186 1.00 55.62 89 SER A O 1
ATOM 728 N N . ARG A 1 90 ? -22.415 9.457 1.273 1.00 57.88 90 ARG A N 1
ATOM 729 C CA . ARG A 1 90 ? -23.599 10.295 1.506 1.00 57.88 90 ARG A CA 1
ATOM 730 C C . ARG A 1 90 ? -23.991 10.414 2.983 1.00 57.88 90 ARG A C 1
ATOM 732 O O . ARG A 1 90 ? -24.970 11.095 3.277 1.00 57.88 90 ARG A O 1
ATOM 739 N N . GLY A 1 91 ? -23.249 9.789 3.900 1.00 53.06 91 GLY A N 1
ATOM 740 C CA . GLY A 1 91 ? -23.561 9.792 5.331 1.00 53.06 91 GLY A CA 1
ATOM 741 C C . GLY A 1 91 ? -24.799 8.970 5.699 1.00 53.06 91 GLY A C 1
ATOM 742 O O . GLY A 1 91 ? -25.415 9.244 6.726 1.00 53.06 91 GLY A O 1
ATOM 743 N N . ILE A 1 92 ? -25.183 7.999 4.865 1.00 59.19 92 ILE A N 1
ATOM 744 C CA . ILE A 1 92 ? -26.267 7.059 5.160 1.00 59.19 92 ILE A CA 1
ATOM 745 C C . ILE A 1 92 ? -25.670 5.860 5.906 1.00 59.19 92 ILE A C 1
ATOM 747 O O . ILE A 1 92 ? -24.628 5.331 5.513 1.00 59.19 92 ILE A O 1
ATOM 751 N N . GLU A 1 93 ? -26.313 5.457 7.005 1.00 55.12 93 GLU A N 1
ATOM 752 C CA . GLU A 1 93 ? -25.963 4.244 7.746 1.00 55.12 93 GLU A CA 1
ATOM 753 C C . GLU A 1 93 ? -26.279 3.024 6.872 1.00 55.12 93 GLU A C 1
ATOM 755 O O . GLU A 1 93 ? -27.424 2.784 6.495 1.00 55.12 93 GLU A O 1
ATOM 760 N N . ASP A 1 94 ? -25.235 2.299 6.490 1.00 54.69 94 ASP A N 1
ATOM 761 C CA . ASP A 1 94 ? -25.306 1.187 5.550 1.00 54.69 94 ASP A CA 1
ATOM 762 C C . ASP A 1 94 ? -25.531 -0.139 6.298 1.00 54.69 94 ASP A C 1
ATOM 764 O O . ASP A 1 94 ? -24.644 -0.624 7.003 1.00 54.69 94 ASP A O 1
ATOM 768 N N . ASP A 1 95 ? -26.726 -0.711 6.127 1.00 56.84 95 ASP A N 1
ATOM 769 C CA . ASP A 1 95 ? -27.155 -2.005 6.687 1.00 56.84 95 ASP A CA 1
ATOM 770 C C . ASP A 1 95 ? -26.432 -3.207 6.033 1.00 56.84 95 ASP A C 1
ATOM 772 O O . ASP A 1 95 ? -26.378 -4.289 6.609 1.00 56.84 95 ASP A O 1
ATOM 776 N N . ASN A 1 96 ? -25.808 -3.026 4.858 1.00 56.28 96 ASN A N 1
ATOM 777 C CA . ASN A 1 96 ? -25.106 -4.080 4.104 1.00 56.28 96 ASN A CA 1
ATOM 778 C C . ASN A 1 96 ? -23.578 -4.014 4.248 1.00 56.28 96 ASN A C 1
ATOM 780 O O . ASN A 1 96 ? -22.828 -4.673 3.524 1.00 56.28 96 ASN A O 1
ATOM 784 N N . GLY A 1 97 ? -23.089 -3.240 5.212 1.00 53.59 97 GLY A N 1
ATOM 785 C CA . GLY A 1 97 ? -21.692 -2.851 5.266 1.00 53.59 97 GLY A CA 1
ATOM 786 C C . GLY A 1 97 ? -20.640 -3.935 5.489 1.00 53.59 97 GLY A C 1
ATOM 787 O O . GLY A 1 97 ? -19.444 -3.647 5.345 1.00 53.59 97 GLY A O 1
ATOM 788 N N . GLU A 1 98 ? -21.091 -5.138 5.835 1.00 54.88 98 GLU A N 1
ATOM 789 C CA . GLU A 1 98 ? -20.309 -6.350 6.107 1.00 54.88 98 GLU A CA 1
ATOM 790 C C . GLU A 1 98 ? -19.898 -7.074 4.796 1.00 54.88 98 GLU A C 1
ATOM 792 O O . GLU A 1 98 ? -18.830 -7.688 4.718 1.00 54.88 98 GLU A O 1
ATOM 797 N N . THR A 1 99 ? -20.676 -6.973 3.705 1.00 60.59 99 THR A N 1
ATOM 798 C CA . THR A 1 99 ? -20.395 -7.730 2.462 1.00 60.59 99 THR A CA 1
ATOM 799 C C . THR A 1 99 ? -19.459 -7.026 1.489 1.00 60.59 99 THR A C 1
ATOM 801 O O . THR A 1 99 ? -18.766 -7.692 0.716 1.00 60.59 99 THR A O 1
ATOM 804 N N . ASP A 1 100 ? -19.399 -5.700 1.540 1.00 64.38 100 ASP A N 1
ATOM 805 C CA . ASP A 1 100 ? -18.846 -4.902 0.440 1.00 64.38 100 ASP A CA 1
ATOM 806 C C . ASP A 1 100 ? -17.341 -4.630 0.571 1.00 64.38 100 ASP A C 1
ATOM 808 O O . ASP A 1 100 ? -16.691 -4.213 -0.391 1.00 64.38 100 ASP A O 1
ATOM 812 N N . TYR A 1 101 ? -16.753 -4.928 1.734 1.00 66.62 101 TYR A N 1
ATOM 813 C CA . TYR A 1 101 ? -15.350 -4.650 2.060 1.00 66.62 101 TYR A CA 1
ATOM 814 C C . TYR A 1 101 ? -14.651 -5.857 2.671 1.00 66.62 101 TYR A C 1
ATOM 816 O O . TYR A 1 101 ? -15.294 -6.721 3.262 1.00 66.62 101 TYR A O 1
ATOM 824 N N . TYR A 1 102 ? -13.328 -5.918 2.528 1.00 65.25 102 TYR A N 1
ATOM 825 C CA . TYR A 1 102 ? -12.518 -6.949 3.178 1.00 65.25 102 TYR A CA 1
ATOM 826 C C . TYR A 1 102 ? -12.571 -6.803 4.708 1.00 65.25 102 TYR A C 1
ATOM 828 O O . TYR A 1 102 ? -12.492 -5.685 5.217 1.00 65.25 102 TYR A O 1
ATOM 836 N N . GLU A 1 103 ? -12.734 -7.940 5.394 1.00 60.62 103 GLU A N 1
ATOM 837 C CA . GLU A 1 103 ? -12.709 -8.111 6.860 1.00 60.62 103 GLU A CA 1
ATOM 838 C C . GLU A 1 103 ? -11.468 -8.889 7.293 1.00 60.62 103 GLU A C 1
ATOM 840 O O . GLU A 1 103 ? -10.908 -9.606 6.425 1.00 60.62 103 GLU A O 1
#

Mean predicted aligned error: 11.06 Å

InterPro domains:
  IPR006602 DM10 domain [PF06565] (14-80)
  IPR006602 DM10 domain [PS51336] (20-103)
  IPR006602 DM10 domain [SM00676] (20-91)
  IPR040193 EF-hand domain-containing protein EFHC1/EFHC2/EFHB [PTHR12086] (13-81)